Protein AF-A0A3S1CDN7-F1 (afdb_monomer_lite)

pLDDT: mean 83.51, std 14.26, range [55.56, 98.56]

Radius of gyration: 21.32 Å; chains: 1; bounding box: 47×46×46 Å

Secondary structure (DSSP, 8-state):
--HHHHHHHHHHHHTTTTSS-SSHHHHHHHH-------TT----HHHHHHHHHHHHHHHHHH------

Structure (mmCIF, N/CA/C/O backbone):
data_AF-A0A3S1CDN7-F1
#
_entry.id   AF-A0A3S1CDN7-F1
#
loop_
_atom_site.group_PDB
_atom_site.id
_atom_site.type_symbol
_atom_site.label_atom_id
_atom_site.label_alt_id
_atom_site.label_comp_id
_atom_site.label_asym_id
_atom_site.label_entity_id
_atom_site.label_seq_id
_atom_site.pdbx_PDB_ins_code
_atom_site.Cartn_x
_atom_site.Cartn_y
_atom_site.Cartn_z
_atom_site.occupancy
_atom_site.B_iso_or_equiv
_atom_site.auth_seq_id
_atom_site.auth_comp_id
_atom_site.auth_asym_id
_atom_site.auth_atom_id
_atom_site.pdbx_PDB_model_num
ATOM 1 N N . MET A 1 1 ? -31.308 30.5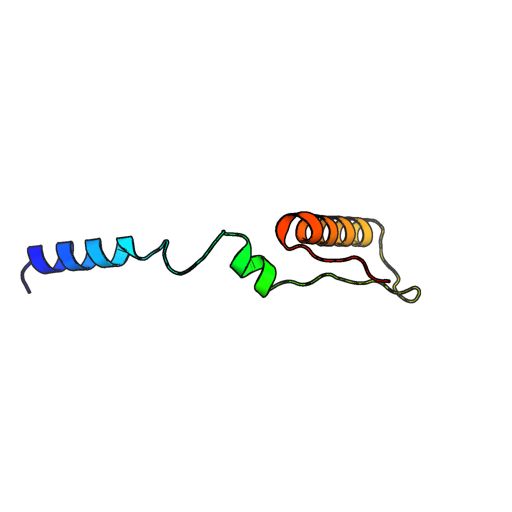36 25.199 1.00 55.56 1 MET A N 1
ATOM 2 C CA . MET A 1 1 ? -30.436 29.412 25.612 1.00 55.56 1 MET A CA 1
ATOM 3 C C . MET A 1 1 ? -29.560 29.877 26.758 1.00 55.56 1 MET A C 1
ATOM 5 O O . MET A 1 1 ? -28.836 30.849 26.599 1.00 55.56 1 MET A O 1
ATOM 9 N N . THR A 1 2 ? -29.689 29.265 27.931 1.00 63.38 2 THR A N 1
ATOM 10 C CA . THR A 1 2 ? -28.906 29.626 29.123 1.00 63.38 2 THR A CA 1
ATOM 11 C C . THR A 1 2 ? -27.523 28.971 29.063 1.00 63.38 2 THR A C 1
ATOM 13 O O . THR A 1 2 ? -27.372 27.900 28.479 1.00 63.38 2 THR A O 1
ATOM 16 N N . SER A 1 3 ? -26.507 29.571 29.689 1.00 68.12 3 SER A N 1
ATOM 17 C CA . SER A 1 3 ? -25.121 29.054 29.699 1.00 68.12 3 SER A CA 1
ATOM 18 C C . SER A 1 3 ? -25.027 27.558 30.079 1.00 68.12 3 SER A C 1
ATOM 20 O O . SER A 1 3 ? -24.289 26.790 29.464 1.00 68.12 3 SER A O 1
ATOM 22 N N . ARG A 1 4 ? -25.904 27.093 30.982 1.00 67.31 4 ARG A N 1
ATOM 23 C CA . ARG A 1 4 ? -26.022 25.676 31.384 1.00 67.31 4 ARG A CA 1
ATOM 24 C C . ARG A 1 4 ? -26.383 24.737 30.223 1.00 67.31 4 ARG A C 1
ATOM 26 O O . ARG A 1 4 ? -25.866 23.628 30.165 1.00 67.31 4 ARG A O 1
ATOM 33 N N . THR A 1 5 ? -27.234 25.179 29.294 1.00 69.38 5 THR A N 1
ATOM 34 C CA . THR A 1 5 ? -27.626 24.377 28.118 1.00 69.38 5 THR A CA 1
ATOM 35 C C . THR A 1 5 ? -26.510 24.254 27.076 1.00 69.38 5 THR A C 1
ATOM 37 O O . THR A 1 5 ? -26.422 23.225 26.414 1.00 69.38 5 THR A O 1
ATOM 40 N N . ILE A 1 6 ? -25.611 25.242 26.978 1.00 71.56 6 ILE A N 1
ATOM 41 C CA . ILE A 1 6 ? -24.463 25.203 26.055 1.00 71.56 6 ILE A CA 1
ATOM 42 C C . ILE A 1 6 ? -23.401 24.224 26.566 1.00 71.56 6 ILE A C 1
ATOM 44 O O . ILE A 1 6 ? -22.946 23.367 25.812 1.00 71.56 6 ILE A O 1
ATOM 48 N N . CYS A 1 7 ? -23.057 24.287 27.857 1.00 71.19 7 CYS A N 1
ATOM 49 C CA . CYS A 1 7 ? -22.082 23.366 28.448 1.00 71.19 7 CYS A CA 1
ATOM 50 C C . CYS A 1 7 ? -22.549 21.906 28.386 1.00 71.19 7 CYS A C 1
ATOM 52 O O . CYS A 1 7 ? -21.754 21.022 28.075 1.00 71.19 7 CYS A O 1
ATOM 54 N N . ALA A 1 8 ? -23.839 21.652 28.632 1.00 71.06 8 ALA A N 1
ATOM 55 C CA . ALA A 1 8 ? -24.405 20.308 28.535 1.00 71.06 8 ALA A CA 1
ATOM 56 C C . ALA A 1 8 ? -24.383 19.765 27.094 1.00 71.06 8 ALA A C 1
ATOM 58 O O . ALA A 1 8 ? -24.051 18.600 26.887 1.00 71.06 8 ALA A O 1
ATOM 59 N N . GLY A 1 9 ? -24.675 20.607 26.095 1.00 75.19 9 GLY A N 1
ATOM 60 C CA . GLY A 1 9 ? -24.603 20.218 24.684 1.00 75.19 9 GLY A CA 1
ATOM 61 C C . GLY A 1 9 ? -23.176 19.916 24.215 1.00 75.19 9 GLY A C 1
ATOM 62 O O . GLY A 1 9 ? -22.948 18.917 23.535 1.00 75.19 9 GLY A O 1
ATOM 63 N N . LEU A 1 10 ? -22.200 20.732 24.627 1.00 74.69 10 LEU A N 1
ATOM 64 C CA . LEU A 1 10 ? -20.792 20.535 24.272 1.00 74.69 10 LEU A CA 1
ATOM 65 C C . LEU A 1 10 ? -20.206 19.268 24.917 1.00 74.69 10 LEU A C 1
ATOM 67 O O . LEU A 1 10 ? -19.480 18.523 24.263 1.00 74.69 10 LEU A O 1
ATOM 71 N N . ALA A 1 11 ? -20.567 18.985 26.173 1.00 75.69 11 ALA A N 1
ATOM 72 C CA . ALA A 1 11 ? -20.144 17.769 26.867 1.00 75.69 11 ALA A CA 1
ATOM 73 C C . ALA A 1 11 ? -20.682 16.491 26.196 1.00 75.69 11 ALA A C 1
ATOM 75 O O . ALA A 1 11 ? -19.956 15.504 26.100 1.00 75.69 11 ALA A O 1
ATOM 76 N N . LEU A 1 12 ? -21.919 16.513 25.683 1.00 70.56 12 LEU A N 1
ATOM 77 C CA . LEU A 1 12 ? -22.496 15.375 24.957 1.00 70.56 12 LEU A CA 1
ATOM 78 C C . LEU A 1 12 ? -21.803 15.117 23.610 1.00 70.56 12 LEU A C 1
ATOM 80 O O . LEU A 1 12 ? -21.594 13.961 23.248 1.00 70.56 12 LEU A O 1
ATOM 84 N N . ALA A 1 13 ? -21.418 16.167 22.878 1.00 70.75 13 ALA A N 1
ATOM 85 C CA . ALA A 1 13 ? -20.754 16.020 21.580 1.00 70.75 13 ALA A CA 1
ATOM 86 C C . ALA A 1 13 ? -19.365 15.364 21.702 1.00 70.75 13 ALA A C 1
ATOM 88 O O . ALA A 1 13 ? -19.006 14.510 20.890 1.00 70.75 13 ALA A O 1
ATOM 89 N N . LEU A 1 14 ? -18.610 15.703 22.753 1.00 68.50 14 LEU A N 1
ATOM 90 C CA . LEU A 1 14 ? -17.255 15.189 22.991 1.00 68.50 14 LEU A CA 1
ATOM 91 C C . LEU A 1 14 ? -17.211 13.689 23.345 1.00 68.50 14 LEU A C 1
ATOM 93 O O . LEU A 1 14 ? -16.169 13.059 23.189 1.00 68.50 14 LEU A O 1
ATOM 97 N N . LEU A 1 15 ? -18.329 13.094 23.771 1.00 66.38 15 LEU A N 1
ATOM 98 C CA . LEU A 1 15 ? -18.412 11.673 24.140 1.00 66.38 15 LEU A CA 1
ATOM 99 C C . LEU A 1 15 ? -18.596 10.727 22.937 1.00 66.38 15 LEU A C 1
ATOM 101 O O . LEU A 1 15 ? -18.511 9.513 23.096 1.00 66.38 15 LEU A O 1
ATOM 105 N N . THR A 1 16 ? -18.823 11.252 21.728 1.00 66.38 16 THR A N 1
ATOM 106 C CA . THR A 1 16 ? -19.088 10.433 20.524 1.00 66.38 16 THR A CA 1
ATOM 107 C C . THR A 1 16 ? -17.833 10.052 19.724 1.00 66.38 16 THR A C 1
ATOM 109 O O . THR A 1 16 ? -17.917 9.248 18.797 1.00 66.38 16 THR A O 1
ATOM 112 N N . GLY A 1 17 ? -16.652 10.557 20.103 1.00 63.34 17 GLY A N 1
ATOM 113 C CA . GLY A 1 17 ? -15.407 10.380 19.338 1.00 63.34 17 GLY A CA 1
ATOM 114 C C . GLY A 1 17 ? -14.876 8.942 19.240 1.00 63.34 17 GLY A C 1
ATOM 115 O O . GLY A 1 17 ? -14.135 8.634 18.311 1.00 63.34 17 GLY A O 1
ATOM 116 N N . CYS A 1 18 ? -15.271 8.046 20.152 1.00 63.00 18 CYS A N 1
ATOM 117 C CA . CYS A 1 18 ? -14.857 6.635 20.128 1.00 63.00 18 CYS A CA 1
ATOM 118 C C . CYS A 1 18 ? -15.824 5.707 19.373 1.00 63.00 18 CYS A C 1
ATOM 120 O O . CYS A 1 18 ? -15.542 4.519 19.269 1.00 63.00 18 CYS A O 1
ATOM 122 N N . ALA A 1 19 ? -16.964 6.200 18.876 1.00 59.41 19 ALA A N 1
ATOM 123 C CA . ALA A 1 19 ? -17.990 5.335 18.286 1.00 59.41 19 ALA A CA 1
ATOM 124 C C . ALA A 1 19 ? -17.830 5.108 16.771 1.00 59.41 19 ALA A C 1
ATOM 126 O O . ALA A 1 19 ? -18.421 4.173 16.238 1.00 59.41 19 ALA A O 1
ATOM 127 N N . THR A 1 20 ? -17.068 5.947 16.060 1.00 57.34 20 THR A N 1
ATOM 128 C CA . THR A 1 20 ? -17.029 5.921 14.582 1.00 57.34 20 THR A CA 1
ATOM 129 C C . THR A 1 20 ? -15.866 5.140 13.990 1.00 57.34 20 THR A C 1
ATOM 131 O O . THR A 1 20 ? -15.874 4.845 12.799 1.00 57.34 20 THR A O 1
ATOM 134 N N . ASN A 1 21 ? -14.868 4.808 14.799 1.00 56.59 21 ASN A N 1
ATOM 135 C CA . ASN A 1 21 ? -13.688 4.087 14.356 1.00 56.59 21 ASN A CA 1
ATOM 136 C C . ASN A 1 21 ? -13.663 2.812 15.196 1.00 56.59 21 ASN A C 1
ATOM 138 O O . ASN A 1 21 ? -13.612 2.920 16.421 1.00 56.59 21 ASN A O 1
ATOM 142 N N . GLY A 1 22 ? -13.740 1.622 14.593 1.00 63.12 22 GLY A N 1
ATOM 143 C CA . GLY A 1 22 ? -13.446 0.388 15.327 1.00 63.12 22 GLY A CA 1
ATOM 144 C C . GLY A 1 22 ? -11.977 0.361 15.781 1.00 63.12 22 GLY A C 1
ATOM 145 O O . GLY A 1 22 ? -11.374 1.418 15.995 1.00 63.12 22 GLY A O 1
ATOM 146 N N . PRO A 1 23 ? -11.332 -0.809 15.946 1.00 66.62 23 PRO A N 1
ATOM 147 C CA . PRO A 1 23 ? -9.882 -0.870 16.109 1.00 66.62 23 PRO A CA 1
ATOM 148 C C . PRO A 1 23 ? -9.190 0.135 15.180 1.00 66.62 23 PRO A C 1
ATOM 150 O O . PRO A 1 23 ? -9.545 0.221 14.008 1.00 66.62 23 PRO A O 1
ATOM 153 N N . ALA A 1 24 ? -8.214 0.905 15.676 1.00 64.81 24 ALA A N 1
ATOM 154 C CA . ALA A 1 24 ? -7.558 1.973 14.901 1.00 64.81 24 ALA A CA 1
ATOM 155 C C . ALA A 1 24 ? -7.001 1.498 13.536 1.00 64.81 24 ALA A C 1
ATOM 157 O O . ALA A 1 24 ? -6.733 2.290 12.632 1.00 64.81 24 ALA A O 1
ATOM 158 N N . THR A 1 25 ? -6.843 0.185 13.376 1.00 65.12 25 THR A N 1
ATOM 159 C CA . THR A 1 25 ? -6.451 -0.488 12.144 1.00 65.12 25 THR A CA 1
ATOM 160 C C . THR A 1 25 ? -7.577 -0.638 11.121 1.00 65.12 25 THR A C 1
ATOM 162 O O . THR A 1 25 ? -7.258 -0.704 9.944 1.00 65.12 25 THR A O 1
ATOM 165 N N . GLU A 1 26 ? -8.862 -0.664 11.489 1.00 70.75 26 GLU A N 1
ATOM 166 C CA . GLU A 1 26 ? -9.977 -0.914 10.556 1.00 70.75 26 GLU A CA 1
ATOM 167 C C . GLU A 1 26 ? -10.049 0.122 9.434 1.00 70.75 26 GLU A C 1
ATOM 169 O O . GLU A 1 26 ? -10.071 -0.250 8.261 1.00 70.75 26 GLU A O 1
ATOM 174 N N . GLY A 1 27 ? -9.996 1.417 9.768 1.00 79.12 27 GLY A N 1
ATOM 175 C CA . GLY A 1 27 ? -9.978 2.481 8.758 1.00 79.12 27 GLY A CA 1
ATOM 176 C C . GLY A 1 27 ? -8.759 2.383 7.836 1.00 79.12 27 GLY A C 1
ATOM 177 O O . GLY A 1 27 ? -8.872 2.533 6.620 1.00 79.12 27 GLY A O 1
ATOM 178 N N . SER A 1 28 ? -7.599 2.038 8.401 1.00 82.12 28 SER A N 1
ATOM 179 C CA . SER A 1 28 ? -6.361 1.848 7.636 1.00 82.12 28 SER A CA 1
ATOM 180 C C . SER A 1 28 ? -6.441 0.626 6.709 1.00 82.12 28 SER A C 1
ATOM 182 O O . SER A 1 28 ? -6.103 0.713 5.532 1.00 82.12 28 SER A O 1
ATOM 184 N N . CYS A 1 29 ? -6.933 -0.512 7.197 1.00 89.81 29 CYS A N 1
ATOM 185 C CA . CYS A 1 29 ? -7.064 -1.739 6.411 1.00 89.81 29 CYS A CA 1
ATOM 186 C C . CYS A 1 29 ? -8.129 -1.625 5.307 1.00 89.81 29 CYS A C 1
ATOM 188 O O . CYS A 1 29 ? -8.047 -2.352 4.320 1.00 89.81 29 CYS A O 1
ATOM 190 N N . ALA A 1 30 ? -9.112 -0.729 5.459 1.00 88.25 30 ALA A N 1
ATOM 191 C CA . ALA A 1 30 ? -10.086 -0.414 4.417 1.00 88.25 30 ALA A CA 1
ATOM 192 C C . ALA A 1 30 ? -9.504 0.498 3.321 1.00 88.25 30 ALA A C 1
ATOM 194 O O . ALA A 1 30 ? -9.830 0.332 2.147 1.00 88.25 30 ALA A O 1
ATOM 195 N N . ALA A 1 31 ? -8.6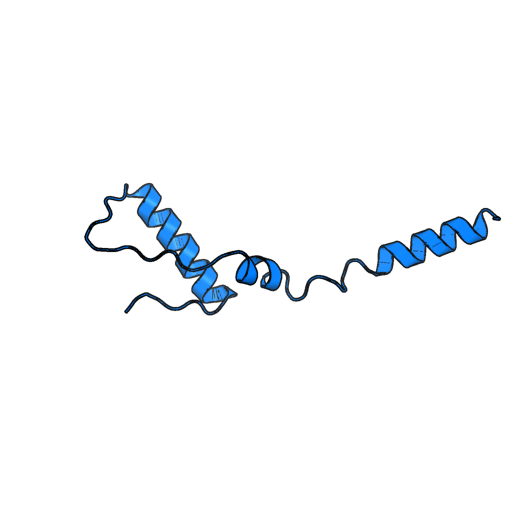37 1.445 3.693 1.00 88.75 31 ALA A N 1
ATOM 196 C CA . ALA A 1 31 ? -8.038 2.404 2.765 1.00 88.75 31 ALA A CA 1
ATOM 197 C C . ALA A 1 31 ? -6.855 1.830 1.964 1.00 88.75 31 ALA A C 1
ATOM 199 O O . ALA A 1 31 ? -6.626 2.235 0.824 1.00 88.75 31 ALA A O 1
ATOM 200 N N . PHE A 1 32 ? -6.100 0.891 2.541 1.00 94.12 32 PHE A N 1
ATOM 201 C CA . PHE A 1 32 ? -4.889 0.335 1.935 1.00 94.12 32 PHE A CA 1
ATOM 202 C C . PHE A 1 32 ? -5.046 -1.134 1.530 1.00 94.12 32 PHE A C 1
ATOM 204 O O . PHE A 1 32 ? -5.882 -1.869 2.051 1.00 94.12 32 PHE A O 1
ATOM 211 N N . ARG A 1 33 ? -4.205 -1.582 0.592 1.00 94.94 33 ARG A N 1
ATOM 212 C CA . ARG A 1 33 ? -4.155 -2.968 0.099 1.00 94.94 33 ARG A CA 1
ATOM 213 C C . ARG A 1 33 ? -2.697 -3.415 -0.108 1.00 94.94 33 ARG A C 1
ATOM 215 O O . ARG A 1 33 ? -1.808 -2.556 -0.142 1.00 94.94 33 ARG A O 1
ATOM 222 N N . PRO A 1 34 ? -2.436 -4.730 -0.257 1.00 95.94 34 PRO A N 1
ATOM 223 C CA . PRO A 1 34 ? -1.110 -5.229 -0.613 1.00 95.94 34 PRO A CA 1
ATOM 224 C C . PRO A 1 34 ? -0.627 -4.651 -1.939 1.00 95.94 34 PRO A C 1
ATOM 226 O O . PRO A 1 34 ? -1.412 -4.521 -2.879 1.00 95.94 34 PRO A O 1
ATOM 229 N N . VAL A 1 35 ? 0.673 -4.380 -2.029 1.00 96.50 35 VAL A N 1
ATOM 230 C CA . VAL A 1 35 ? 1.339 -4.013 -3.283 1.00 96.50 35 VAL A CA 1
ATOM 231 C C . VAL A 1 35 ? 2.058 -5.244 -3.816 1.00 96.50 35 VAL A C 1
ATOM 233 O O . VAL A 1 35 ? 3.037 -5.698 -3.225 1.00 96.50 35 VAL A O 1
ATOM 236 N N . TYR A 1 36 ? 1.558 -5.810 -4.910 1.00 94.56 36 TYR A N 1
ATOM 237 C CA . TYR A 1 36 ? 2.190 -6.952 -5.5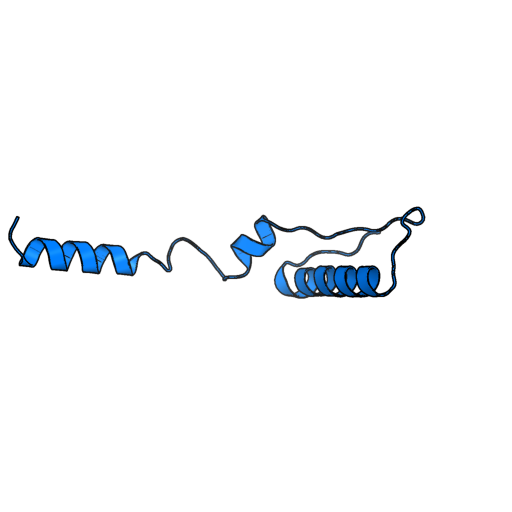63 1.00 94.56 36 TYR A CA 1
ATOM 238 C C . TYR A 1 36 ? 3.160 -6.481 -6.638 1.00 94.56 36 TYR A C 1
ATOM 240 O O . TYR A 1 36 ? 2.860 -5.548 -7.376 1.00 94.56 36 TYR A O 1
ATOM 248 N N . VAL A 1 37 ? 4.307 -7.149 -6.709 1.00 94.00 37 VAL A N 1
ATOM 249 C CA . VAL A 1 37 ? 5.352 -6.893 -7.700 1.00 94.00 37 VAL A CA 1
ATOM 250 C C . VAL A 1 37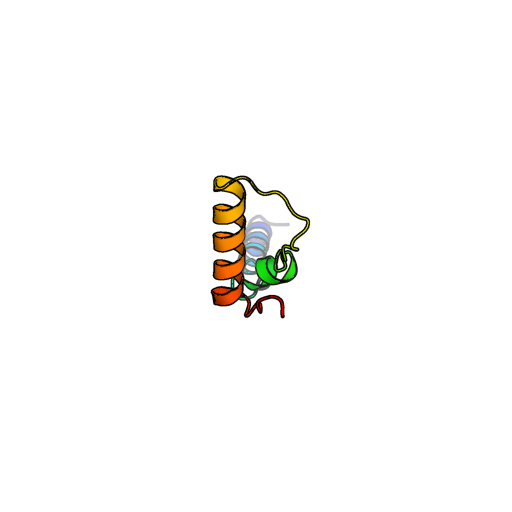 ? 5.398 -8.056 -8.685 1.00 94.00 37 VAL A C 1
ATOM 252 O O . VAL A 1 37 ? 5.161 -9.211 -8.328 1.00 94.00 37 VAL A O 1
ATOM 255 N N . SER A 1 38 ? 5.684 -7.743 -9.935 1.00 94.06 38 SER A N 1
ATOM 256 C CA . SER A 1 38 ? 5.881 -8.662 -11.044 1.00 94.06 38 SER A CA 1
ATOM 257 C C . SER A 1 38 ? 7.365 -8.751 -11.399 1.00 94.06 38 SER A C 1
ATOM 259 O O . SER A 1 38 ? 8.188 -7.961 -10.944 1.00 94.06 38 SER A O 1
ATOM 261 N N . ARG A 1 39 ? 7.724 -9.691 -12.280 1.00 93.88 39 ARG A N 1
ATOM 262 C CA . ARG A 1 39 ? 9.102 -9.776 -12.797 1.00 93.88 39 ARG A CA 1
ATOM 263 C C . ARG A 1 39 ? 9.492 -8.604 -13.703 1.00 93.88 39 ARG A C 1
ATOM 265 O O . ARG A 1 39 ? 10.666 -8.475 -14.018 1.00 93.88 39 ARG A O 1
ATOM 272 N N . ALA A 1 40 ? 8.522 -7.817 -14.169 1.00 97.06 40 ALA A N 1
ATOM 273 C CA . ALA A 1 40 ? 8.771 -6.668 -15.032 1.00 97.06 40 ALA A CA 1
ATOM 274 C C . ALA A 1 40 ? 9.086 -5.389 -14.236 1.00 97.06 40 ALA A C 1
ATOM 276 O O . ALA A 1 40 ? 9.523 -4.406 -14.831 1.00 97.06 40 ALA A O 1
ATOM 277 N N . ASP A 1 41 ? 8.869 -5.389 -12.917 1.00 96.56 41 ASP A N 1
ATOM 278 C CA . ASP A 1 41 ? 9.102 -4.215 -12.083 1.00 96.56 41 ASP A CA 1
ATOM 279 C C . ASP A 1 41 ? 10.592 -4.052 -11.766 1.00 96.56 41 ASP A C 1
ATOM 281 O O . ASP A 1 41 ? 11.247 -4.972 -11.274 1.00 96.56 41 ASP A O 1
ATOM 285 N N . THR A 1 42 ? 11.115 -2.848 -11.995 1.00 97.12 42 THR A N 1
ATOM 286 C CA . THR A 1 42 ? 12.468 -2.460 -11.581 1.00 97.12 42 THR A CA 1
ATOM 287 C C . THR A 1 42 ? 12.366 -1.599 -10.332 1.00 97.12 42 THR A C 1
ATOM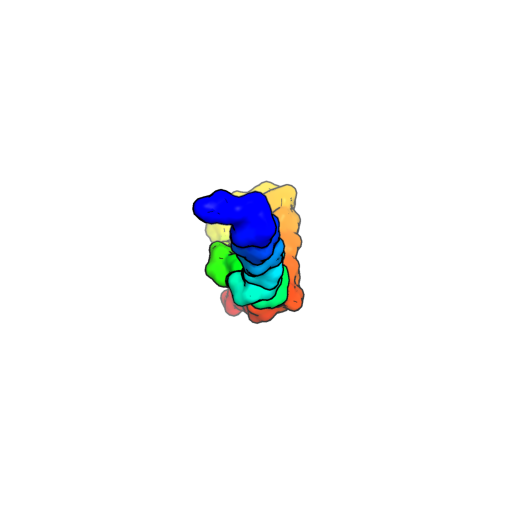 289 O O . THR A 1 42 ? 11.878 -0.469 -10.389 1.00 97.12 42 THR A O 1
ATOM 292 N N . LEU A 1 43 ? 12.830 -2.126 -9.201 1.00 97.12 43 LEU A N 1
ATOM 293 C CA . LEU A 1 43 ? 12.833 -1.427 -7.920 1.00 97.12 43 LEU A CA 1
ATOM 294 C C . LEU A 1 43 ? 14.258 -1.051 -7.526 1.00 97.12 43 LEU A C 1
ATOM 296 O O . LEU A 1 43 ? 15.198 -1.811 -7.749 1.00 97.12 43 LEU A O 1
ATOM 300 N N . THR A 1 44 ? 14.406 0.109 -6.893 1.00 98.38 44 THR A N 1
ATOM 301 C CA . THR A 1 44 ? 15.603 0.362 -6.084 1.00 98.38 44 THR A CA 1
ATOM 302 C C . THR A 1 44 ? 15.529 -0.475 -4.807 1.00 98.38 44 THR A C 1
ATOM 304 O O . THR A 1 44 ? 14.428 -0.813 -4.363 1.00 98.38 44 THR A O 1
ATOM 307 N N . GLU A 1 45 ? 16.675 -0.757 -4.183 1.00 98.19 45 GLU A N 1
ATOM 308 C CA . GLU A 1 45 ? 16.717 -1.513 -2.922 1.00 98.19 45 GLU A CA 1
ATOM 309 C C . GLU A 1 45 ? 15.832 -0.863 -1.846 1.00 98.19 45 GLU A C 1
ATOM 311 O O . GLU A 1 45 ? 14.956 -1.509 -1.278 1.00 98.19 45 GLU A O 1
ATOM 316 N N . GLY A 1 46 ? 15.952 0.456 -1.658 1.00 98.56 46 GLY A N 1
ATOM 317 C CA . GLY A 1 46 ? 15.151 1.181 -0.668 1.00 98.56 46 GLY A CA 1
ATOM 318 C C . GLY A 1 46 ? 13.644 1.116 -0.941 1.00 98.56 46 GLY A C 1
ATOM 319 O O . GLY A 1 46 ? 12.846 1.005 -0.011 1.00 98.56 46 GLY A O 1
ATOM 320 N N . THR A 1 47 ? 13.226 1.128 -2.210 1.00 98.44 47 THR A N 1
ATOM 321 C CA . THR A 1 47 ? 11.811 0.935 -2.563 1.00 98.44 47 THR A CA 1
ATOM 322 C C . THR A 1 47 ? 11.355 -0.491 -2.248 1.00 98.44 47 THR A C 1
ATOM 324 O O . THR A 1 47 ? 10.275 -0.674 -1.686 1.00 98.44 47 THR A O 1
ATOM 327 N N . ALA A 1 48 ? 12.169 -1.502 -2.564 1.00 97.94 48 ALA A N 1
ATOM 328 C CA . ALA A 1 48 ? 11.850 -2.896 -2.264 1.00 97.94 48 ALA A CA 1
ATOM 329 C C .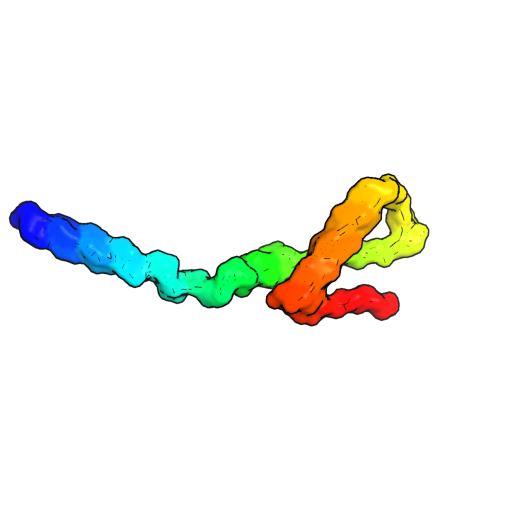 ALA A 1 48 ? 11.685 -3.130 -0.751 1.00 97.94 48 ALA A C 1
ATOM 331 O O . ALA A 1 48 ? 10.706 -3.751 -0.327 1.00 97.94 48 ALA A O 1
ATOM 332 N N . GLU A 1 49 ? 12.576 -2.567 0.069 1.00 98.38 49 GLU A N 1
ATOM 333 C CA . GLU A 1 49 ? 12.499 -2.630 1.533 1.00 98.38 49 GLU A CA 1
ATOM 334 C C . GLU A 1 49 ? 11.210 -1.998 2.077 1.00 98.38 49 GLU A C 1
ATOM 336 O O . GLU A 1 49 ? 10.522 -2.592 2.914 1.00 98.38 49 GLU A O 1
ATOM 341 N N . GLN A 1 50 ? 10.841 -0.819 1.572 1.00 98.50 50 GLN A N 1
ATOM 342 C CA . GLN A 1 50 ? 9.624 -0.116 1.984 1.00 98.50 50 GLN A CA 1
ATOM 343 C C . GLN A 1 50 ? 8.356 -0.899 1.625 1.00 98.50 50 GLN A C 1
ATOM 345 O O . GLN A 1 50 ? 7.471 -1.062 2.470 1.00 98.50 50 GLN A O 1
ATOM 350 N N . LEU A 1 51 ? 8.270 -1.436 0.403 1.00 97.38 51 LEU A N 1
ATOM 351 C CA . LEU A 1 51 ? 7.139 -2.268 -0.027 1.00 97.38 51 LEU A CA 1
ATOM 352 C C . LEU A 1 51 ? 7.037 -3.545 0.813 1.00 97.38 51 LEU A C 1
ATOM 354 O O . LEU A 1 51 ? 5.941 -3.950 1.213 1.00 97.38 51 LEU A O 1
ATOM 358 N N . LEU A 1 52 ? 8.175 -4.169 1.120 1.00 96.88 52 LEU A N 1
ATOM 359 C CA . LEU A 1 52 ? 8.222 -5.351 1.971 1.00 96.88 52 LEU A CA 1
ATOM 360 C C . LEU A 1 52 ? 7.734 -5.041 3.392 1.00 96.88 52 LEU A C 1
ATOM 362 O O . LEU A 1 52 ? 6.938 -5.806 3.944 1.00 96.88 52 LEU A O 1
ATOM 366 N N . ALA A 1 53 ? 8.165 -3.920 3.976 1.00 98.00 53 ALA A N 1
ATOM 367 C CA . ALA A 1 53 ? 7.715 -3.469 5.290 1.00 98.00 53 ALA A CA 1
ATOM 368 C C . ALA A 1 53 ? 6.204 -3.167 5.313 1.00 98.00 53 ALA A C 1
ATOM 370 O O . ALA A 1 53 ? 5.504 -3.618 6.227 1.00 98.00 53 ALA A O 1
ATOM 371 N N . HIS A 1 54 ? 5.686 -2.486 4.284 1.00 96.94 54 HIS A N 1
ATOM 372 C CA . HIS A 1 54 ? 4.254 -2.211 4.105 1.00 96.94 54 HIS A CA 1
ATOM 373 C C . HIS A 1 54 ? 3.433 -3.504 4.063 1.00 96.94 54 HIS A C 1
ATOM 375 O O . HIS A 1 54 ? 2.526 -3.708 4.873 1.00 96.94 54 HIS A O 1
ATOM 381 N N . ASN A 1 55 ? 3.803 -4.431 3.177 1.00 96.81 55 ASN A N 1
ATOM 382 C CA . ASN A 1 55 ? 3.074 -5.683 2.991 1.00 96.81 55 ASN A CA 1
ATOM 383 C C . ASN A 1 55 ? 3.126 -6.586 4.231 1.00 96.81 55 ASN A C 1
ATOM 385 O O . ASN A 1 55 ? 2.115 -7.191 4.587 1.00 96.81 55 ASN A O 1
ATOM 389 N N . ARG A 1 56 ? 4.270 -6.665 4.926 1.00 96.88 56 ARG A N 1
ATOM 390 C CA . ARG A 1 56 ? 4.393 -7.422 6.187 1.00 96.88 56 ARG A CA 1
ATOM 391 C C . ARG A 1 56 ? 3.534 -6.823 7.297 1.00 96.88 56 ARG A C 1
ATOM 393 O O . ARG A 1 56 ? 2.891 -7.566 8.038 1.00 96.88 56 ARG A O 1
ATOM 400 N N . THR A 1 57 ? 3.490 -5.496 7.391 1.00 96.00 57 THR A N 1
ATOM 401 C CA . THR A 1 57 ? 2.647 -4.794 8.366 1.00 96.00 57 THR A CA 1
ATOM 402 C C . THR A 1 57 ? 1.174 -5.094 8.118 1.00 96.00 57 THR A C 1
ATOM 404 O O . THR A 1 57 ? 0.472 -5.513 9.038 1.00 96.00 57 THR A O 1
ATOM 407 N N . GLY A 1 58 ? 0.712 -4.987 6.871 1.00 95.12 58 GLY A N 1
ATOM 408 C CA . GLY A 1 58 ? -0.665 -5.333 6.528 1.00 95.12 58 GLY A CA 1
ATOM 409 C C . GLY A 1 58 ? -0.977 -6.830 6.643 1.00 95.12 58 GLY A C 1
ATOM 410 O O . GLY A 1 58 ? -2.088 -7.190 7.021 1.00 95.12 58 GLY A O 1
ATOM 411 N N . ALA A 1 59 ? -0.014 -7.731 6.428 1.00 96.00 59 ALA A N 1
ATOM 412 C CA . ALA A 1 59 ? -0.210 -9.158 6.704 1.00 96.00 59 ALA A CA 1
ATOM 413 C C . ALA A 1 59 ? -0.468 -9.415 8.199 1.00 96.00 59 ALA A C 1
ATOM 415 O O . ALA A 1 59 ? -1.361 -10.186 8.548 1.00 96.00 59 ALA A O 1
ATOM 416 N N . ARG A 1 60 ? 0.272 -8.723 9.079 1.00 94.38 60 ARG A N 1
ATOM 417 C CA . ARG A 1 60 ? 0.120 -8.818 10.538 1.00 94.38 60 ARG A CA 1
ATOM 418 C C . ARG A 1 60 ? -1.165 -8.163 11.049 1.00 94.38 60 ARG A C 1
ATOM 420 O O . ARG A 1 60 ? -1.818 -8.738 11.912 1.00 94.38 60 ARG A O 1
ATOM 427 N N . LEU A 1 61 ? -1.489 -6.959 10.575 1.00 93.19 61 LEU A N 1
ATOM 428 C CA . LEU A 1 61 ? -2.576 -6.135 11.125 1.00 93.19 61 LEU A CA 1
ATOM 429 C C . LEU A 1 61 ? -3.912 -6.309 10.392 1.00 93.19 61 LEU A C 1
ATOM 431 O O . LEU A 1 61 ? -4.961 -6.191 11.012 1.00 93.19 61 LEU A O 1
ATOM 435 N N . CYS A 1 62 ? -3.873 -6.589 9.088 1.00 93.44 62 CYS A N 1
ATOM 436 C CA . CYS A 1 62 ? -5.042 -6.613 8.202 1.00 93.44 62 CYS A CA 1
ATOM 437 C C . CYS A 1 62 ? -5.305 -7.993 7.572 1.00 93.44 62 CYS A C 1
ATOM 439 O O . CYS A 1 62 ? -6.214 -8.133 6.757 1.00 93.44 62 CYS A O 1
ATOM 441 N N . GLY A 1 63 ? -4.494 -9.013 7.882 1.00 94.06 63 GLY A N 1
ATOM 442 C CA . GLY A 1 63 ? -4.659 -10.370 7.345 1.00 94.06 63 GLY A CA 1
ATOM 443 C C . GLY A 1 63 ? -4.353 -10.513 5.848 1.00 94.06 63 GLY A C 1
ATOM 444 O O . GLY A 1 63 ? -4.744 -11.509 5.232 1.00 94.06 63 GLY A O 1
ATOM 445 N N . TRP A 1 64 ? -3.658 -9.537 5.258 1.00 95.44 64 TRP A N 1
ATOM 446 C CA . TRP A 1 64 ? -3.268 -9.553 3.850 1.00 95.44 64 TRP A CA 1
ATOM 447 C C . TRP A 1 64 ? -2.460 -10.800 3.475 1.00 95.44 64 TRP A C 1
ATOM 449 O O . TRP A 1 64 ? -1.680 -11.326 4.272 1.00 95.44 64 TRP A O 1
ATOM 459 N N . LYS A 1 65 ? -2.639 -11.269 2.237 1.00 94.44 65 LYS A N 1
ATOM 460 C CA . LYS A 1 65 ? -1.974 -12.469 1.720 1.00 94.44 65 LYS A CA 1
ATOM 461 C C . LYS A 1 65 ? -0.927 -12.114 0.660 1.00 94.44 65 LYS A C 1
ATOM 463 O O . LYS A 1 65 ? -1.163 -11.183 -0.116 1.00 94.44 65 LYS A O 1
ATOM 468 N N . PRO A 1 66 ? 0.200 -12.847 0.603 1.00 88.38 66 PRO A N 1
ATOM 469 C CA . PRO A 1 66 ? 1.153 -12.735 -0.497 1.00 88.38 66 PRO A CA 1
ATOM 470 C C . PRO A 1 66 ? 0.499 -13.031 -1.852 1.00 88.38 66 PRO A C 1
ATOM 472 O O . PRO A 1 66 ? -0.513 -13.736 -1.911 1.00 88.38 66 PRO A O 1
ATOM 475 N N . ALA A 1 67 ? 1.096 -12.518 -2.931 1.00 83.75 67 ALA A N 1
ATOM 476 C CA . ALA A 1 67 ? 0.765 -12.970 -4.280 1.00 83.75 67 ALA A CA 1
ATOM 477 C C . ALA A 1 67 ? 1.088 -14.468 -4.422 1.00 83.75 67 ALA A C 1
ATOM 479 O O . ALA A 1 67 ? 1.983 -14.974 -3.740 1.00 83.75 67 ALA A O 1
ATOM 480 N N . ARG A 1 68 ? 0.332 -15.162 -5.277 1.00 73.31 68 ARG A N 1
ATOM 481 C CA . ARG A 1 68 ? 0.616 -16.552 -5.660 1.00 73.31 68 ARG A CA 1
ATOM 482 C C . ARG A 1 68 ? 1.692 -16.619 -6.730 1.00 73.31 68 ARG A C 1
ATOM 484 O O . ARG A 1 68 ? 1.713 -15.699 -7.576 1.00 73.31 68 ARG A O 1
#

Foldseek 3Di:
DDPVVVVVVVVVVVVCVQPPCDPVCPVVLVVDAQDADDPPDDDDPVRVVVSVVVQVVCCVRVVHDHDD

Sequence (68 aa):
MTSRTICAGLALALLTGCATNGPATEGSCAAFRPVYVSRADTLTEGTAEQLLAHNRTGARLCGWKPAR

Organism: NCBI:txid92933